Protein AF-A0A2P5BLY5-F1 (afdb_monomer_lite)

Structure (mmCIF, N/CA/C/O backbone):
data_AF-A0A2P5BLY5-F1
#
_entry.id   AF-A0A2P5BLY5-F1
#
loop_
_atom_site.group_PDB
_atom_site.id
_atom_site.type_symbol
_atom_site.label_atom_id
_atom_site.label_alt_id
_atom_site.label_comp_id
_atom_site.label_asym_id
_atom_site.label_entity_id
_atom_site.label_seq_id
_atom_site.pdbx_PDB_ins_code
_atom_site.Cartn_x
_atom_site.Cartn_y
_atom_site.Cartn_z
_atom_site.occupancy
_atom_site.B_iso_or_equiv
_atom_site.auth_seq_id
_atom_site.auth_comp_id
_atom_site.auth_asym_id
_atom_site.auth_atom_id
_atom_site.pdbx_PDB_model_num
ATOM 1 N N . MET A 1 1 ? -3.829 31.635 37.266 1.00 43.28 1 MET A N 1
ATOM 2 C CA . MET A 1 1 ? -4.985 32.259 36.581 1.00 43.28 1 MET A CA 1
ATOM 3 C C . MET A 1 1 ? -4.513 33.632 36.149 1.00 43.28 1 MET A C 1
ATOM 5 O O . MET A 1 1 ? -4.074 34.366 37.012 1.00 43.28 1 MET A O 1
ATOM 9 N N . VAL A 1 2 ? -4.413 33.990 34.878 1.00 35.94 2 VAL A N 1
ATOM 10 C CA . VAL A 1 2 ? -5.193 33.624 33.690 1.00 35.94 2 VAL A CA 1
ATOM 11 C C . VAL A 1 2 ? -4.276 33.719 32.463 1.00 35.94 2 VAL A C 1
ATOM 13 O O . VAL A 1 2 ? -3.414 34.590 32.409 1.00 35.94 2 VAL A O 1
ATOM 16 N N . GLN A 1 3 ? -4.451 32.799 31.514 1.00 36.69 3 GLN A N 1
ATOM 17 C CA . GLN A 1 3 ? -3.892 32.904 30.166 1.00 36.69 3 GLN A CA 1
ATOM 18 C C . GLN A 1 3 ? -4.723 33.927 29.380 1.00 36.69 3 GLN A C 1
ATOM 20 O O . GLN A 1 3 ? -5.944 33.939 29.535 1.00 36.69 3 GLN A O 1
ATOM 25 N N . GLN A 1 4 ? -4.096 34.731 28.523 1.00 38.38 4 GLN A N 1
ATOM 26 C CA . GLN A 1 4 ? -4.787 35.363 27.399 1.00 38.38 4 GLN A CA 1
ATOM 27 C C . GLN A 1 4 ? -4.043 35.000 26.116 1.00 38.38 4 GLN A C 1
ATOM 29 O O . GLN A 1 4 ? -2.833 35.185 26.012 1.00 38.38 4 GLN A O 1
ATOM 34 N N . GLN A 1 5 ? -4.798 34.384 25.211 1.00 40.66 5 GLN A N 1
ATOM 35 C CA . GLN A 1 5 ? -4.430 34.066 23.842 1.00 40.66 5 GLN A CA 1
ATOM 36 C C . GLN A 1 5 ? -4.418 35.364 23.034 1.00 40.66 5 GLN A C 1
ATOM 38 O O . GLN A 1 5 ? -5.320 36.183 23.198 1.00 40.66 5 GLN A O 1
ATOM 43 N N . GLU A 1 6 ? -3.456 35.513 22.130 1.00 41.53 6 GLU A N 1
ATOM 44 C CA . GLU A 1 6 ? -3.572 36.449 21.017 1.00 41.53 6 GLU A CA 1
ATOM 45 C C . GLU A 1 6 ? -3.348 35.650 19.735 1.00 41.53 6 GLU A C 1
ATOM 47 O O . GLU A 1 6 ? -2.268 35.128 19.460 1.00 41.53 6 GLU A O 1
ATOM 52 N N . GLU A 1 7 ? -4.460 35.442 19.040 1.00 47.50 7 GLU A N 1
ATOM 53 C CA . GLU A 1 7 ? -4.545 34.904 17.694 1.00 47.50 7 GLU A CA 1
ATOM 54 C C . GLU A 1 7 ? -3.811 35.871 16.753 1.00 47.50 7 GLU A C 1
ATOM 56 O O . GLU A 1 7 ? -4.166 37.046 16.684 1.00 47.50 7 GLU A O 1
ATOM 61 N N . VAL A 1 8 ? -2.804 35.402 16.016 1.00 36.31 8 VAL A N 1
ATOM 62 C CA . VAL A 1 8 ? -2.312 36.129 14.842 1.00 36.31 8 VAL A CA 1
ATOM 63 C C . VAL A 1 8 ? -2.466 35.226 13.629 1.00 36.31 8 VAL A C 1
ATOM 65 O O . VAL A 1 8 ? -1.712 34.282 13.402 1.00 36.31 8 VAL A O 1
ATOM 68 N N . SER A 1 9 ? -3.534 35.515 12.893 1.00 50.62 9 SER A N 1
ATOM 69 C CA . SER A 1 9 ? -3.799 35.046 11.542 1.00 50.62 9 SER A CA 1
ATOM 70 C C . SER A 1 9 ? -2.610 35.408 10.650 1.00 50.62 9 SER A C 1
ATOM 72 O O . SER A 1 9 ? -2.432 36.570 10.290 1.00 50.62 9 SER A O 1
ATOM 74 N N . SER A 1 10 ? -1.772 34.428 10.312 1.00 54.25 10 SER A N 1
ATOM 75 C CA . SER A 1 10 ? -0.766 34.589 9.265 1.00 54.25 10 SER A CA 1
ATOM 76 C C . SER A 1 10 ? -1.461 34.453 7.913 1.00 54.25 10 SER A C 1
ATOM 78 O O . SER A 1 10 ? -1.802 33.350 7.486 1.00 54.25 10 SER A O 1
ATOM 80 N N . GLU A 1 11 ? -1.714 35.588 7.275 1.00 54.94 11 GLU A N 1
ATOM 81 C CA . GLU A 1 11 ? -2.240 35.682 5.917 1.00 54.94 11 GLU A CA 1
ATOM 82 C C . GLU A 1 11 ? -1.243 35.027 4.944 1.00 54.94 11 GLU A C 1
ATOM 84 O O . GLU A 1 11 ? -0.151 35.545 4.715 1.00 54.94 11 GLU A O 1
ATOM 89 N N . ALA A 1 12 ? -1.579 33.840 4.429 1.00 55.44 12 ALA A N 1
ATOM 90 C CA . ALA A 1 12 ? -0.782 33.169 3.408 1.00 55.44 12 ALA A CA 1
ATOM 91 C C . ALA A 1 12 ? -0.967 33.919 2.081 1.00 55.44 12 ALA A C 1
ATOM 93 O O . ALA A 1 12 ? -2.063 33.918 1.513 1.00 55.44 12 ALA A O 1
ATOM 94 N N . SER A 1 13 ? 0.085 34.599 1.614 1.00 50.19 13 SER A N 1
ATOM 95 C CA . SER A 1 13 ? 0.085 35.232 0.293 1.00 50.19 13 SER A CA 1
ATOM 96 C C . SER A 1 13 ? -0.160 34.168 -0.775 1.00 50.19 13 SER A C 1
ATOM 98 O O . SER A 1 13 ? 0.402 33.080 -0.713 1.00 50.19 13 SER A O 1
ATOM 100 N N . ILE A 1 14 ? -0.974 34.493 -1.773 1.00 56.12 14 ILE A N 1
ATOM 101 C CA . ILE A 1 14 ? -1.286 33.650 -2.941 1.00 56.12 14 ILE A CA 1
ATOM 102 C C . ILE A 1 14 ? -0.044 33.117 -3.678 1.00 56.12 14 ILE A C 1
ATOM 104 O O . ILE A 1 14 ? -0.141 32.081 -4.333 1.00 56.12 14 ILE A O 1
ATOM 108 N N . ASP A 1 15 ? 1.109 33.774 -3.536 1.00 55.00 15 ASP A N 1
ATOM 109 C CA . ASP A 1 15 ? 2.392 33.316 -4.084 1.00 55.00 15 ASP A CA 1
ATOM 110 C C . ASP A 1 15 ? 2.954 32.065 -3.362 1.00 55.00 15 ASP A C 1
ATOM 112 O O . ASP A 1 15 ? 3.659 31.274 -3.978 1.00 55.00 15 ASP A O 1
ATOM 116 N N . ASP A 1 16 ? 2.577 31.814 -2.099 1.00 56.31 16 ASP A N 1
ATOM 117 C CA . ASP A 1 16 ? 2.947 30.619 -1.302 1.00 56.31 16 ASP A CA 1
ATOM 118 C C . ASP A 1 16 ? 2.173 29.352 -1.729 1.00 56.31 16 ASP A C 1
ATOM 120 O O . ASP A 1 16 ? 2.400 28.246 -1.240 1.00 56.31 16 ASP A O 1
ATOM 124 N N . LEU A 1 17 ? 1.221 29.503 -2.656 1.00 59.03 17 LEU A N 1
ATOM 125 C CA . LEU A 1 17 ? 0.379 28.416 -3.146 1.00 59.03 17 LEU A CA 1
ATOM 126 C C . LEU A 1 17 ? 0.811 27.879 -4.518 1.00 59.03 17 LEU A C 1
ATOM 128 O O . LEU A 1 17 ? 0.145 26.958 -5.000 1.00 59.03 17 LEU A O 1
ATOM 132 N N . ASP A 1 18 ? 1.872 28.397 -5.166 1.00 63.50 18 ASP A N 1
ATOM 133 C CA . ASP A 1 18 ? 2.361 27.796 -6.421 1.00 63.50 18 ASP A CA 1
ATOM 134 C C . ASP A 1 18 ? 3.086 26.469 -6.119 1.00 63.50 18 ASP A C 1
ATOM 136 O O . ASP A 1 18 ? 4.200 26.468 -5.592 1.00 63.50 18 ASP A O 1
ATOM 140 N N . PRO A 1 19 ? 2.524 25.305 -6.504 1.00 59.69 19 PRO A N 1
ATOM 141 C CA . PRO A 1 19 ? 3.113 24.002 -6.190 1.00 59.69 19 PRO A CA 1
ATOM 142 C C . PRO A 1 19 ? 4.460 23.749 -6.882 1.00 59.69 19 PRO A C 1
ATOM 144 O O . PRO A 1 19 ? 5.101 22.726 -6.628 1.00 59.69 19 PRO A O 1
ATOM 147 N N . ARG A 1 20 ? 4.856 24.617 -7.821 1.00 67.50 20 ARG A N 1
ATOM 148 C CA . ARG A 1 20 ? 6.087 24.49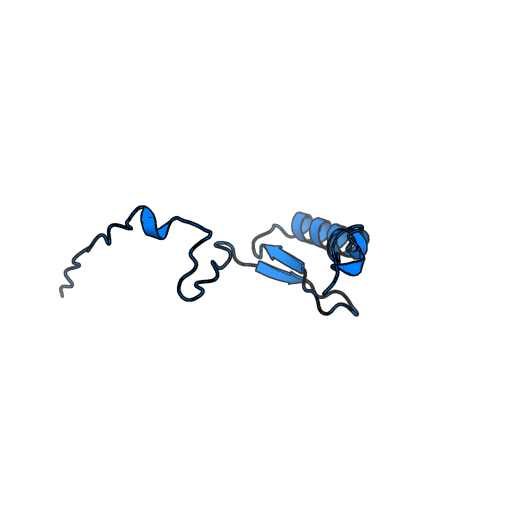7 -8.610 1.00 67.50 20 ARG A CA 1
ATOM 149 C C . ARG A 1 20 ? 7.262 25.243 -7.985 1.00 67.50 20 ARG A C 1
ATOM 151 O O . ARG A 1 20 ? 8.398 24.892 -8.29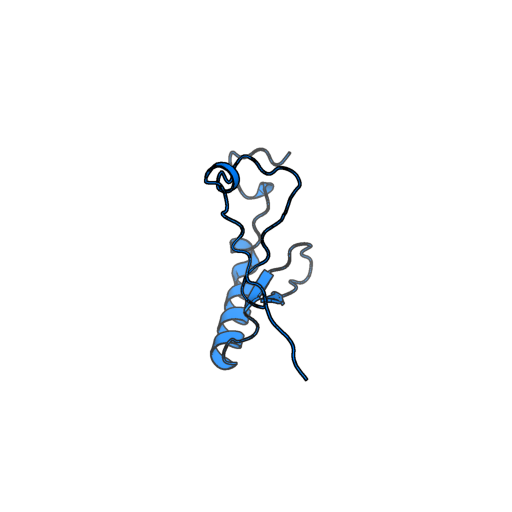6 1.00 67.50 20 ARG A O 1
ATOM 158 N N . GLU A 1 21 ? 7.018 26.209 -7.100 1.00 58.03 21 GLU A N 1
ATOM 159 C CA . GLU A 1 21 ? 8.064 26.958 -6.401 1.00 58.03 21 GLU A CA 1
ATOM 160 C C . GLU A 1 21 ? 8.187 26.462 -4.955 1.00 58.03 21 GLU A C 1
ATOM 162 O O . GLU A 1 21 ? 7.724 27.064 -3.996 1.00 58.03 21 GLU A O 1
ATOM 167 N N . ILE A 1 22 ? 8.803 25.291 -4.794 1.00 57.41 22 ILE A N 1
ATOM 168 C CA . ILE A 1 22 ? 9.163 24.758 -3.475 1.00 57.41 22 ILE A CA 1
ATOM 169 C C . ILE A 1 22 ? 10.491 25.380 -3.043 1.00 57.41 22 ILE A C 1
ATOM 171 O O . ILE A 1 22 ? 11.551 24.771 -3.219 1.00 57.41 22 ILE A O 1
ATOM 175 N N . ASP A 1 23 ? 10.445 26.571 -2.448 1.00 57.28 23 ASP A N 1
ATOM 176 C CA . ASP A 1 23 ? 11.561 27.025 -1.624 1.00 57.28 23 ASP A CA 1
ATOM 177 C C . ASP A 1 23 ? 11.639 26.104 -0.390 1.00 57.28 23 ASP A C 1
ATOM 179 O O . ASP A 1 23 ? 10.681 25.923 0.363 1.00 57.28 23 ASP A O 1
ATOM 183 N N . GLY A 1 24 ? 12.753 25.392 -0.228 1.00 58.97 24 GLY A N 1
ATOM 184 C CA . GLY A 1 24 ? 13.058 24.707 1.030 1.00 58.97 24 GLY A CA 1
ATOM 185 C C . GLY A 1 24 ? 12.110 23.592 1.514 1.00 58.97 24 GLY A C 1
ATOM 186 O O . GLY A 1 24 ? 12.025 23.358 2.713 1.00 58.97 24 GLY A O 1
ATOM 187 N N . LYS A 1 25 ? 11.473 22.816 0.627 1.00 58.91 25 LYS A N 1
ATOM 188 C CA . LYS A 1 25 ? 11.095 21.403 0.884 1.00 58.91 25 LYS A CA 1
ATOM 189 C C . LYS A 1 25 ? 10.266 21.127 2.160 1.00 58.91 25 LYS A C 1
ATOM 191 O O . LYS A 1 25 ? 10.591 20.203 2.913 1.00 58.91 25 LYS A O 1
ATOM 196 N N . VAL A 1 26 ? 9.127 21.788 2.362 1.00 58.28 26 VAL A N 1
ATOM 197 C CA . VAL A 1 26 ? 8.093 21.214 3.243 1.00 58.28 26 VAL A CA 1
ATOM 198 C C . VAL A 1 26 ? 7.344 20.140 2.456 1.00 58.28 26 VAL A C 1
ATOM 200 O O . VAL A 1 26 ? 6.384 20.405 1.743 1.00 58.28 26 VAL A O 1
ATOM 203 N N . LYS A 1 27 ? 7.809 18.887 2.554 1.00 62.78 27 LYS A N 1
ATOM 204 C CA . LYS A 1 27 ? 7.025 17.742 2.073 1.00 62.78 27 LYS A CA 1
ATOM 205 C C . LYS A 1 27 ? 5.757 17.669 2.918 1.00 62.78 27 LYS A C 1
ATOM 207 O O . LYS A 1 27 ? 5.837 17.324 4.099 1.00 62.78 27 LYS A O 1
ATOM 212 N N . THR A 1 28 ? 4.612 17.986 2.327 1.00 68.00 28 THR A N 1
ATOM 213 C CA . THR A 1 28 ? 3.308 17.785 2.955 1.00 68.00 28 THR A CA 1
ATOM 214 C C . THR A 1 28 ? 3.199 16.331 3.404 1.00 68.00 28 THR A C 1
ATOM 216 O O . THR A 1 28 ? 3.355 15.390 2.621 1.00 68.00 28 THR A O 1
ATOM 219 N N . LYS A 1 29 ? 3.024 16.131 4.712 1.00 73.19 29 LYS A N 1
ATOM 220 C CA . LYS A 1 29 ? 2.723 14.805 5.248 1.00 73.19 29 LYS A CA 1
ATOM 221 C C . LYS A 1 29 ? 1.252 14.503 4.969 1.00 73.19 29 LYS A C 1
ATOM 223 O O . LYS A 1 29 ? 0.443 15.433 4.964 1.00 73.19 29 LYS A O 1
ATOM 228 N N . PRO A 1 30 ? 0.890 13.226 4.768 1.00 77.44 30 PRO A N 1
ATOM 229 C CA . PRO A 1 30 ? -0.509 12.833 4.783 1.00 77.44 30 PRO A CA 1
ATOM 230 C C . PRO A 1 30 ? -1.181 13.363 6.054 1.00 77.44 30 PRO A C 1
ATOM 232 O O . PRO A 1 30 ? -0.633 13.221 7.146 1.00 77.44 30 PRO A O 1
ATOM 235 N N . ILE A 1 31 ? -2.350 13.986 5.897 1.00 79.62 31 ILE A N 1
ATOM 236 C CA . ILE A 1 31 ? -3.177 14.460 7.021 1.00 79.62 31 ILE A CA 1
ATOM 237 C C . ILE A 1 31 ? -3.695 13.262 7.839 1.00 79.62 31 ILE A C 1
ATOM 239 O O . ILE A 1 31 ? -4.005 13.387 9.021 1.00 79.62 31 ILE A O 1
ATOM 243 N N . GLU A 1 32 ? -3.785 12.090 7.208 1.00 84.19 32 GLU A N 1
ATOM 244 C CA . GLU A 1 32 ? -4.255 10.853 7.820 1.00 84.19 32 GLU A CA 1
ATOM 245 C C . GLU A 1 32 ? -3.100 9.988 8.342 1.00 84.19 32 GLU A C 1
ATOM 247 O O . GLU A 1 32 ? -2.048 9.883 7.709 1.00 84.19 32 GLU A O 1
ATOM 252 N N . ASP A 1 33 ? -3.333 9.306 9.467 1.00 87.62 33 ASP A N 1
ATOM 253 C CA . ASP A 1 33 ? -2.411 8.308 10.010 1.00 87.62 33 ASP A CA 1
ATOM 254 C C . ASP A 1 33 ? -2.349 7.082 9.090 1.00 87.62 33 ASP A C 1
ATOM 256 O O . ASP A 1 33 ? -3.383 6.472 8.785 1.00 87.62 33 ASP A O 1
ATOM 260 N N . LEU A 1 34 ? -1.135 6.691 8.697 1.00 89.94 34 LEU A N 1
ATOM 261 C CA . LEU A 1 34 ? -0.878 5.54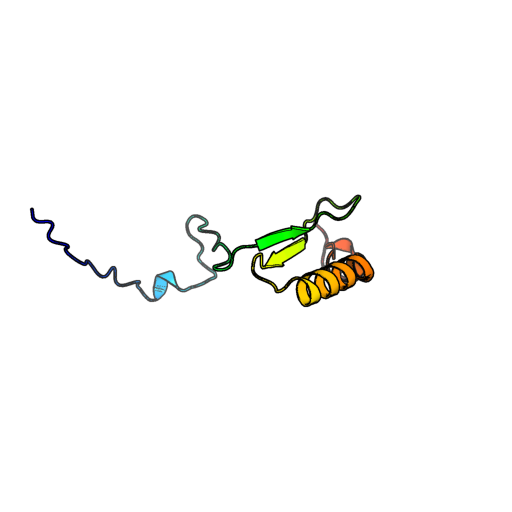6 7.826 1.00 89.94 34 LEU A CA 1
ATOM 262 C C . LEU A 1 34 ? -0.015 4.484 8.526 1.00 89.94 34 LEU A C 1
ATOM 264 O O . LEU A 1 34 ? 0.900 4.821 9.273 1.00 89.94 34 LEU A O 1
ATOM 268 N N . GLU A 1 35 ? -0.289 3.213 8.247 1.00 88.88 35 GLU A N 1
ATOM 269 C CA . GLU A 1 35 ? 0.542 2.064 8.610 1.00 88.88 35 GLU A CA 1
ATOM 270 C C . GLU A 1 35 ? 1.280 1.522 7.382 1.00 88.88 35 GLU A C 1
ATOM 272 O O . GLU A 1 35 ? 0.751 1.524 6.267 1.00 88.88 35 GLU A O 1
ATOM 277 N N . ASP A 1 36 ? 2.505 1.048 7.604 1.00 88.25 36 ASP A N 1
ATOM 278 C CA . ASP A 1 36 ? 3.361 0.481 6.569 1.00 88.25 36 ASP A CA 1
ATOM 279 C C . ASP A 1 36 ? 3.012 -0.997 6.321 1.00 88.25 36 ASP A C 1
ATOM 281 O O . ASP A 1 36 ? 3.001 -1.830 7.227 1.00 88.25 36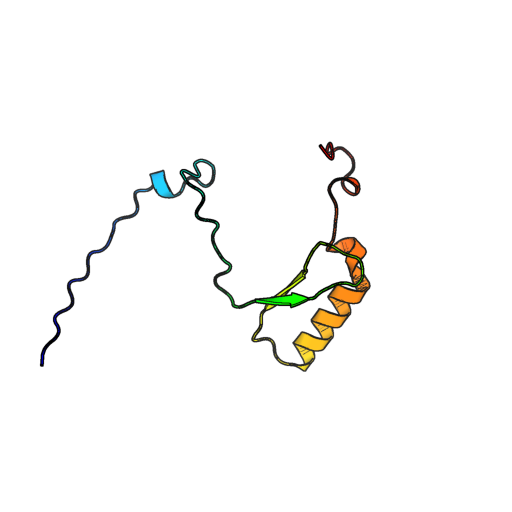 ASP A O 1
ATOM 285 N N . LEU A 1 37 ? 2.777 -1.328 5.056 1.00 84.81 37 LEU A N 1
ATOM 286 C CA . LEU A 1 37 ? 2.676 -2.678 4.524 1.00 84.81 37 LEU A CA 1
ATOM 287 C C . LEU A 1 37 ? 3.987 -3.003 3.814 1.00 84.81 37 LEU A C 1
ATOM 289 O O . LEU A 1 37 ? 4.249 -2.547 2.696 1.00 84.81 37 LEU A O 1
ATOM 293 N N . THR A 1 38 ? 4.818 -3.802 4.472 1.00 76.44 38 THR A N 1
ATOM 294 C CA . THR A 1 38 ? 6.011 -4.371 3.855 1.00 76.44 38 THR A CA 1
ATOM 295 C C . THR A 1 38 ? 5.623 -5.484 2.887 1.00 76.44 38 THR A C 1
ATOM 297 O O . THR A 1 38 ? 4.769 -6.328 3.174 1.00 76.44 38 THR A O 1
ATOM 300 N N . SER A 1 39 ? 6.262 -5.468 1.722 1.00 71.00 39 SER A N 1
ATOM 301 C CA . SER A 1 39 ? 6.231 -6.565 0.763 1.00 71.00 39 SER A CA 1
ATOM 302 C C . SER A 1 39 ? 7.584 -7.256 0.779 1.00 71.00 39 SER A C 1
ATOM 304 O O . SER A 1 39 ? 8.617 -6.590 0.682 1.00 71.00 39 SER A O 1
ATOM 306 N N . ASP A 1 40 ? 7.580 -8.582 0.865 1.00 65.88 40 ASP A N 1
ATOM 307 C CA . ASP A 1 40 ? 8.803 -9.378 0.896 1.00 65.88 40 ASP A CA 1
ATOM 308 C C . ASP A 1 40 ? 9.611 -9.139 -0.392 1.00 65.88 40 ASP A C 1
ATOM 310 O O . ASP A 1 40 ? 9.115 -9.329 -1.501 1.00 65.88 40 ASP A O 1
ATOM 314 N N . GLY A 1 41 ? 10.846 -8.646 -0.247 1.00 66.62 41 GLY A N 1
ATOM 315 C CA . GLY A 1 41 ? 11.777 -8.404 -1.360 1.00 66.62 41 GLY A CA 1
ATOM 316 C C . GLY A 1 41 ? 11.703 -7.024 -2.032 1.00 66.62 41 GLY A C 1
ATOM 317 O O . GLY A 1 41 ? 12.533 -6.733 -2.890 1.00 66.62 41 GLY A O 1
ATOM 318 N N . SER A 1 42 ? 10.772 -6.153 -1.635 1.00 70.44 42 SER A N 1
ATOM 319 C CA . SER A 1 42 ? 10.628 -4.796 -2.183 1.00 70.44 42 SER A CA 1
ATOM 320 C C . SER A 1 42 ? 11.251 -3.744 -1.257 1.00 70.44 42 SER A C 1
ATOM 322 O O . SER A 1 42 ? 10.991 -3.730 -0.057 1.00 70.44 42 SER A O 1
ATOM 324 N N . THR A 1 43 ? 12.020 -2.799 -1.813 1.00 74.12 43 THR A N 1
ATOM 325 C CA . THR A 1 43 ? 12.457 -1.586 -1.087 1.00 74.12 43 THR A CA 1
ATOM 326 C C . THR A 1 43 ? 11.347 -0.539 -0.962 1.00 74.12 43 THR A C 1
ATOM 328 O O . THR A 1 43 ? 11.486 0.433 -0.219 1.00 74.12 43 THR A O 1
ATOM 331 N N . LYS A 1 44 ? 10.240 -0.718 -1.693 1.00 76.94 44 LYS A N 1
ATOM 332 C CA . LYS A 1 44 ? 9.061 0.146 -1.652 1.00 76.94 44 LYS A CA 1
ATOM 333 C C . LYS A 1 44 ? 8.074 -0.349 -0.600 1.00 76.94 44 LYS A C 1
ATOM 335 O O . LYS A 1 44 ? 7.880 -1.552 -0.424 1.00 76.94 44 LYS A O 1
ATOM 340 N N . VAL A 1 45 ? 7.432 0.606 0.061 1.00 82.50 45 VAL A N 1
ATOM 341 C CA . VAL A 1 45 ? 6.472 0.375 1.141 1.00 82.50 45 VAL A CA 1
ATOM 342 C C . VAL A 1 45 ? 5.111 0.886 0.690 1.00 82.50 45 VAL A C 1
ATOM 344 O O . VAL A 1 45 ? 4.993 2.038 0.268 1.00 82.50 45 VAL A O 1
ATOM 347 N N . LEU A 1 46 ? 4.090 0.034 0.779 1.00 87.12 46 LEU A N 1
ATOM 348 C CA . LEU A 1 46 ? 2.701 0.459 0.630 1.00 87.12 46 LEU A CA 1
ATOM 349 C C . LEU A 1 46 ? 2.192 0.963 1.971 1.00 87.12 46 LEU A C 1
ATOM 351 O O . LEU A 1 46 ? 2.623 0.493 3.017 1.00 87.12 46 LEU A O 1
ATOM 355 N N . ARG A 1 47 ? 1.272 1.920 1.951 1.00 88.25 47 ARG A N 1
ATOM 356 C CA . ARG A 1 47 ? 0.712 2.501 3.167 1.00 88.25 47 ARG A CA 1
ATOM 357 C C . ARG A 1 47 ? -0.799 2.498 3.112 1.00 88.25 47 ARG A C 1
ATOM 359 O O . ARG A 1 47 ? -1.371 2.916 2.110 1.00 88.25 47 ARG A O 1
ATOM 366 N N . VAL A 1 48 ? -1.434 2.052 4.187 1.00 89.62 48 VAL A N 1
ATOM 367 C CA . VAL A 1 48 ? -2.894 2.091 4.348 1.00 89.62 48 VAL A CA 1
ATOM 368 C C . VAL A 1 48 ? -3.255 2.862 5.602 1.00 89.62 48 VAL A C 1
ATOM 370 O O . VAL A 1 48 ? -2.448 3.010 6.511 1.00 89.62 48 VAL A O 1
ATOM 373 N N . ARG A 1 49 ? -4.464 3.410 5.648 1.00 89.31 49 ARG A N 1
ATOM 374 C CA . ARG A 1 49 ? -4.916 4.207 6.786 1.00 89.31 49 ARG A CA 1
ATOM 375 C C . ARG A 1 49 ? -5.064 3.346 8.046 1.00 89.31 49 ARG A C 1
ATOM 377 O O . ARG A 1 49 ? -5.704 2.302 8.001 1.00 89.31 49 ARG A O 1
ATOM 384 N N . VAL A 1 50 ? -4.575 3.844 9.184 1.00 83.44 50 VAL A N 1
ATOM 385 C CA . VAL A 1 50 ? -4.562 3.124 10.478 1.00 83.44 50 VAL A CA 1
ATOM 386 C C . VAL A 1 50 ? -5.968 2.833 11.020 1.00 83.44 50 VAL A C 1
ATOM 388 O O . VAL A 1 50 ? -6.191 1.828 11.683 1.00 83.44 50 VAL A O 1
ATOM 391 N N . LYS A 1 51 ? -6.946 3.707 10.757 1.00 86.38 51 LYS A N 1
ATOM 392 C CA . LYS A 1 51 ? -8.291 3.653 11.368 1.00 86.38 51 LYS A CA 1
ATOM 393 C C . LYS A 1 51 ? -9.343 2.960 10.489 1.00 86.38 51 LYS A C 1
ATOM 395 O 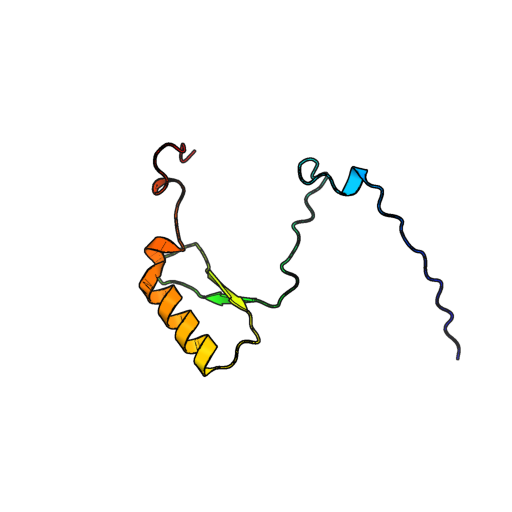O . LYS A 1 51 ? -10.495 3.388 10.457 1.00 86.38 51 LYS A O 1
ATOM 400 N N . LEU A 1 52 ? -8.957 1.923 9.746 1.00 88.19 52 LEU A N 1
ATOM 401 C CA . LEU A 1 52 ? -9.899 1.101 8.978 1.00 88.19 52 LEU A CA 1
ATOM 402 C C . LEU A 1 52 ? -10.552 0.037 9.873 1.00 88.19 52 LEU A C 1
ATOM 404 O O . LEU A 1 52 ? -9.905 -0.523 10.752 1.00 88.19 52 LEU A O 1
ATOM 408 N N . GLN A 1 53 ? -11.833 -0.271 9.642 1.00 93.75 53 GLN A N 1
ATOM 409 C CA . GLN A 1 53 ? -12.491 -1.387 10.333 1.00 93.75 53 GLN A CA 1
ATOM 410 C C . GLN A 1 53 ? -11.845 -2.718 9.924 1.00 93.75 53 GLN A C 1
ATOM 412 O O . GLN A 1 53 ? -11.622 -2.940 8.735 1.00 93.75 53 GLN A O 1
ATOM 417 N N . GLU A 1 54 ? -11.603 -3.620 10.879 1.00 92.25 54 GLU A N 1
ATOM 418 C CA . GLU A 1 54 ? -10.815 -4.848 10.660 1.00 92.25 54 GLU A CA 1
ATOM 419 C C . GLU A 1 54 ? -11.233 -5.701 9.446 1.00 92.25 54 GLU A C 1
ATOM 421 O O . GLU A 1 54 ? -10.354 -6.064 8.665 1.00 92.25 54 GLU A O 1
ATOM 426 N N . PRO A 1 55 ? -12.528 -5.978 9.183 1.00 94.75 55 PRO A N 1
ATOM 427 C CA . PRO A 1 55 ? -1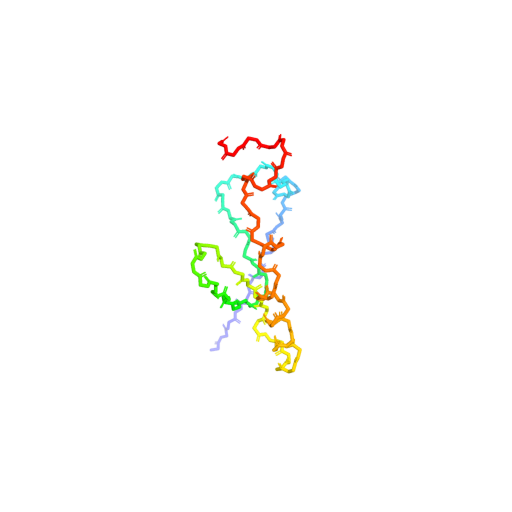2.906 -6.762 8.005 1.00 94.75 55 PRO A CA 1
ATOM 428 C C . PRO A 1 55 ? -12.521 -6.077 6.686 1.00 94.75 55 PRO A C 1
ATOM 430 O O . PRO A 1 55 ? -12.037 -6.723 5.758 1.00 94.75 55 PRO A O 1
ATOM 433 N N . MET A 1 56 ? -12.698 -4.754 6.619 1.00 94.31 56 MET A N 1
ATOM 434 C CA . MET A 1 56 ? -12.334 -3.945 5.455 1.00 94.31 56 MET A CA 1
ATOM 435 C C . MET A 1 56 ? -10.816 -3.852 5.312 1.00 94.31 56 MET A C 1
ATOM 437 O O . MET A 1 56 ? -10.281 -4.006 4.217 1.00 94.31 56 MET A O 1
ATOM 441 N N . ARG A 1 57 ? -10.117 -3.633 6.429 1.00 93.25 57 ARG A N 1
ATOM 442 C CA . ARG A 1 57 ? -8.659 -3.578 6.486 1.00 93.25 57 ARG A CA 1
ATOM 443 C C . ARG A 1 57 ? -8.049 -4.880 5.976 1.00 93.25 57 ARG A C 1
ATOM 445 O O . ARG A 1 57 ? -7.208 -4.839 5.085 1.00 93.25 57 ARG A O 1
ATOM 452 N N . ALA A 1 58 ? -8.505 -6.027 6.474 1.00 92.56 58 ALA A N 1
ATOM 453 C CA . ALA A 1 58 ? -8.018 -7.335 6.045 1.00 92.56 58 ALA A CA 1
ATOM 454 C C . ALA A 1 58 ? -8.256 -7.576 4.545 1.00 92.56 58 ALA A C 1
ATOM 456 O O . ALA A 1 58 ? -7.341 -8.008 3.840 1.00 92.56 58 ALA A O 1
ATOM 457 N N . ALA A 1 59 ? -9.450 -7.242 4.044 1.00 95.06 59 ALA A N 1
ATOM 458 C CA . ALA A 1 59 ? -9.773 -7.356 2.623 1.00 95.06 59 ALA A CA 1
ATOM 459 C C . ALA A 1 59 ? -8.871 -6.463 1.754 1.00 95.06 59 ALA A C 1
ATOM 461 O O . ALA A 1 59 ? -8.317 -6.929 0.759 1.00 95.06 59 ALA A O 1
ATOM 462 N N . LEU A 1 60 ? -8.664 -5.207 2.162 1.00 93.00 60 LEU A N 1
ATOM 463 C CA . LEU A 1 60 ? -7.803 -4.257 1.459 1.00 93.00 60 LEU A CA 1
ATOM 464 C C . LEU A 1 60 ? -6.341 -4.713 1.455 1.00 93.00 60 LEU A C 1
ATOM 466 O O . LEU A 1 60 ? -5.696 -4.705 0.411 1.00 93.00 60 LEU A O 1
ATOM 470 N N . VAL A 1 61 ? -5.819 -5.145 2.604 1.00 90.44 61 VAL A N 1
ATOM 471 C CA . VAL A 1 61 ? -4.441 -5.637 2.716 1.00 90.44 61 VAL A CA 1
ATOM 472 C C . VAL A 1 61 ? -4.235 -6.870 1.842 1.00 90.44 61 VAL A C 1
ATOM 474 O O . VAL A 1 61 ? -3.229 -6.950 1.138 1.00 90.44 61 VAL A O 1
ATOM 477 N N . SER A 1 62 ? -5.186 -7.807 1.845 1.00 92.50 62 SER A N 1
ATOM 478 C CA . SER A 1 62 ? -5.133 -8.979 0.968 1.00 92.50 62 SER A CA 1
ATOM 479 C C . SER A 1 62 ? -5.123 -8.564 -0.501 1.00 92.50 62 SER A C 1
ATOM 481 O O . SER A 1 62 ? -4.282 -9.037 -1.258 1.00 92.50 62 SER A O 1
ATOM 483 N N . PHE A 1 63 ? -6.014 -7.652 -0.898 1.00 93.06 63 PHE A N 1
ATOM 484 C CA . PHE A 1 63 ? -6.097 -7.160 -2.270 1.00 93.06 63 PHE A CA 1
ATOM 485 C C . PHE A 1 63 ? -4.790 -6.499 -2.727 1.00 93.06 63 PHE A C 1
ATOM 487 O O . PHE A 1 63 ? -4.278 -6.829 -3.794 1.00 93.06 63 PHE A O 1
ATOM 494 N N . LEU A 1 64 ? -4.214 -5.615 -1.908 1.00 90.81 64 LEU A N 1
ATOM 495 C CA . LEU A 1 64 ? -2.960 -4.931 -2.229 1.00 90.81 64 LEU A CA 1
ATOM 496 C C . LEU A 1 64 ? -1.790 -5.914 -2.355 1.00 90.81 64 LEU A C 1
ATOM 498 O O . LEU A 1 64 ? -1.004 -5.806 -3.290 1.00 90.81 64 LEU A O 1
ATOM 502 N N . LYS A 1 65 ? -1.700 -6.902 -1.455 1.00 87.12 65 LYS A N 1
ATOM 503 C CA . LYS A 1 65 ? -0.657 -7.940 -1.501 1.00 87.12 65 LYS A CA 1
ATOM 504 C C . LYS A 1 65 ? -0.786 -8.867 -2.711 1.00 87.12 65 LYS A C 1
ATOM 506 O O . LYS A 1 65 ? 0.226 -9.329 -3.224 1.00 87.12 65 LYS A O 1
ATOM 511 N N . SER A 1 66 ? -2.003 -9.137 -3.177 1.00 90.50 66 SER A N 1
ATOM 512 C CA . SER A 1 66 ? -2.231 -9.965 -4.368 1.00 90.50 66 SER A CA 1
ATOM 513 C C . SER A 1 66 ? -1.939 -9.249 -5.691 1.00 90.50 66 SER A C 1
ATOM 515 O O . SER A 1 66 ? -1.847 -9.928 -6.705 1.00 90.50 66 SER A O 1
ATOM 517 N N . ASN A 1 67 ? -1.801 -7.917 -5.692 1.00 89.69 67 ASN A N 1
ATOM 518 C CA . ASN A 1 67 ? -1.638 -7.095 -6.901 1.00 89.69 67 ASN A CA 1
ATOM 519 C C . ASN A 1 67 ? -0.437 -6.136 -6.784 1.00 89.69 67 ASN A C 1
ATOM 521 O O . ASN A 1 67 ? -0.488 -4.983 -7.219 1.00 89.69 67 ASN A O 1
ATOM 525 N N . LEU A 1 68 ? 0.635 -6.571 -6.119 1.00 85.12 68 LEU A N 1
ATOM 526 C CA . LEU A 1 68 ? 1.811 -5.729 -5.865 1.00 85.12 68 LEU A CA 1
ATOM 527 C C . LEU A 1 68 ? 2.479 -5.249 -7.157 1.00 85.12 68 LEU A C 1
ATOM 529 O O . LEU A 1 68 ? 2.971 -4.129 -7.208 1.00 85.12 68 LEU A O 1
ATOM 533 N N . ASP A 1 69 ? 2.451 -6.064 -8.202 1.00 82.06 69 ASP A N 1
ATOM 534 C CA . ASP A 1 69 ? 2.927 -5.746 -9.548 1.00 82.06 69 ASP A CA 1
ATOM 535 C C . ASP A 1 69 ? 2.219 -4.534 -10.175 1.00 82.06 69 ASP A C 1
ATOM 537 O O . ASP A 1 69 ? 2.809 -3.840 -10.996 1.00 82.06 69 ASP A O 1
ATOM 541 N N . VAL A 1 70 ? 0.986 -4.230 -9.759 1.00 84.44 70 VAL A N 1
ATOM 542 C CA . VAL A 1 70 ? 0.235 -3.047 -10.211 1.00 84.44 70 VAL A CA 1
ATOM 543 C C . VAL A 1 70 ? 0.578 -1.808 -9.381 1.00 84.44 70 VAL A C 1
ATOM 545 O O . VAL A 1 70 ? 0.673 -0.703 -9.910 1.00 84.44 70 VAL A O 1
ATOM 548 N N . PHE A 1 71 ? 0.762 -1.970 -8.068 1.00 82.88 71 PHE A N 1
ATOM 549 C CA . PHE A 1 71 ? 0.931 -0.844 -7.137 1.00 82.88 71 PHE A CA 1
ATOM 550 C C . PHE A 1 71 ? 2.393 -0.487 -6.836 1.00 82.88 71 PHE A C 1
ATOM 552 O O . PHE A 1 71 ? 2.661 0.559 -6.244 1.00 82.88 71 PHE A O 1
ATOM 559 N N . ILE A 1 72 ? 3.348 -1.330 -7.234 1.00 82.38 72 ILE A N 1
ATOM 560 C CA . ILE A 1 72 ? 4.787 -1.165 -6.983 1.00 82.38 72 ILE A CA 1
ATOM 561 C C . ILE A 1 72 ? 5.537 -0.987 -8.312 1.00 82.38 72 ILE A C 1
ATOM 563 O O . ILE A 1 72 ? 6.596 -1.565 -8.533 1.00 82.38 72 ILE A O 1
ATOM 567 N N . TRP A 1 73 ? 5.017 -0.139 -9.205 1.00 81.06 73 TRP A N 1
ATOM 568 C CA . TRP A 1 73 ? 5.721 0.188 -10.447 1.00 81.06 73 TRP A CA 1
ATOM 569 C C . TRP A 1 73 ? 7.067 0.860 -10.175 1.00 81.06 73 TRP A C 1
ATOM 571 O O . TRP A 1 73 ? 7.217 1.770 -9.345 1.00 81.06 73 TRP A O 1
ATOM 581 N N . GLN A 1 74 ? 8.076 0.390 -10.886 1.00 77.31 74 GLN A N 1
ATOM 582 C CA . GLN A 1 74 ? 9.375 1.011 -11.039 1.00 77.31 74 GLN A CA 1
ATOM 583 C C . GLN A 1 74 ? 9.394 1.834 -12.327 1.00 77.31 74 GLN A C 1
ATOM 585 O O . GLN A 1 74 ? 8.581 1.639 -13.225 1.00 77.31 74 GLN A O 1
ATOM 590 N N . HIS A 1 75 ? 10.333 2.776 -12.433 1.00 78.69 75 HIS A N 1
ATOM 591 C CA . HIS A 1 75 ? 10.474 3.567 -13.660 1.00 78.69 75 HIS A CA 1
ATOM 592 C C . HIS A 1 75 ? 10.734 2.676 -14.886 1.00 78.69 75 HIS A C 1
ATOM 594 O O . HIS A 1 75 ? 10.290 3.005 -15.978 1.00 78.69 75 HIS A O 1
ATOM 600 N N . SER A 1 76 ? 11.386 1.524 -14.688 1.00 82.12 76 SER A N 1
ATOM 601 C CA . SER A 1 76 ? 11.592 0.497 -15.714 1.00 82.12 76 SER A CA 1
ATOM 602 C C . SER A 1 76 ? 10.301 -0.114 -16.260 1.00 82.12 76 SER A C 1
ATOM 604 O O . SER A 1 76 ? 10.311 -0.616 -17.379 1.00 82.12 76 SER A O 1
ATOM 606 N N . ASP A 1 77 ? 9.208 -0.070 -15.498 1.00 81.38 77 ASP A N 1
ATOM 607 C CA . ASP A 1 77 ? 7.923 -0.655 -15.891 1.00 81.38 77 ASP A CA 1
ATOM 608 C C . ASP A 1 77 ? 7.105 0.307 -16.771 1.00 81.38 77 ASP A C 1
ATOM 610 O O . ASP A 1 77 ? 6.131 -0.098 -17.407 1.00 81.38 77 ASP A O 1
ATOM 614 N N . ILE A 1 78 ? 7.506 1.585 -16.853 1.00 83.56 78 ILE A N 1
ATOM 615 C CA . ILE A 1 78 ? 6.815 2.613 -17.638 1.00 83.56 78 ILE A CA 1
ATOM 616 C C . ILE A 1 78 ? 7.517 2.798 -18.986 1.00 83.56 78 ILE A C 1
ATOM 618 O O . ILE A 1 78 ? 8.534 3.482 -19.110 1.00 83.56 78 ILE A O 1
ATOM 622 N N . VAL A 1 79 ? 6.933 2.211 -20.032 1.00 83.12 79 VAL A N 1
ATOM 623 C CA . VAL A 1 79 ? 7.443 2.319 -21.406 1.00 83.12 79 VAL A CA 1
ATOM 624 C C . VAL A 1 79 ? 7.474 3.783 -21.859 1.00 83.12 79 VAL A C 1
ATOM 626 O O . VAL A 1 79 ? 6.482 4.500 -21.760 1.00 83.12 79 VAL A O 1
ATOM 629 N N . GLY A 1 80 ? 8.612 4.220 -22.402 1.00 85.00 80 GLY A N 1
ATOM 630 C CA . GLY A 1 80 ? 8.788 5.570 -22.949 1.00 85.00 80 GLY A CA 1
ATOM 631 C C . GLY A 1 80 ? 9.260 6.623 -21.942 1.00 85.00 80 GLY A C 1
ATOM 632 O O . GLY A 1 80 ? 9.553 7.744 -22.355 1.00 85.00 80 GLY A O 1
ATOM 633 N N . ILE A 1 81 ? 9.400 6.276 -20.658 1.00 83.19 81 ILE A N 1
ATOM 634 C CA . ILE A 1 81 ? 10.083 7.110 -19.662 1.00 83.19 81 ILE A CA 1
ATOM 635 C C . ILE A 1 81 ? 11.502 6.569 -19.464 1.00 83.19 81 ILE A C 1
ATOM 637 O O . ILE A 1 81 ? 11.703 5.371 -19.282 1.00 83.19 81 ILE A O 1
ATOM 641 N N . ASN A 1 82 ? 12.504 7.450 -19.524 1.00 80.44 82 ASN A N 1
ATOM 642 C CA . ASN A 1 82 ? 13.878 7.066 -19.215 1.00 80.44 82 ASN A CA 1
ATOM 643 C C . ASN A 1 82 ? 13.982 6.748 -17.710 1.00 80.44 82 ASN A C 1
ATOM 645 O O . ASN A 1 82 ? 13.561 7.574 -16.898 1.00 80.44 82 ASN A O 1
ATOM 649 N N . PRO A 1 83 ? 14.517 5.583 -17.312 1.00 74.69 83 PRO A N 1
ATOM 650 C CA . PRO A 1 83 ? 14.660 5.230 -15.902 1.00 74.69 83 PRO A CA 1
ATOM 651 C C . PRO A 1 83 ? 15.762 6.003 -15.153 1.00 74.69 83 PRO A C 1
ATOM 653 O O . PRO A 1 83 ? 15.898 5.786 -13.949 1.00 74.69 83 PRO A O 1
ATOM 656 N N . ASN A 1 84 ? 16.526 6.869 -15.839 1.00 69.62 84 ASN A N 1
ATOM 657 C CA . ASN A 1 84 ? 17.647 7.650 -15.296 1.00 69.62 84 ASN A CA 1
ATOM 658 C C . ASN A 1 84 ? 17.337 9.142 -15.154 1.00 69.62 84 ASN A C 1
ATOM 660 O O . ASN A 1 84 ? 16.887 9.741 -16.159 1.00 69.62 84 ASN A O 1
#

Radius of gyration: 20.49 Å; chains: 1; bounding box: 31×46×60 Å

Sequence (84 aa):
MVQQQEEVSSEASIDDLDPREIDGKVKTKPIEDLEDLTSDGSTKVLRVRVKLQEPMRAALVSFLKSNLDVFIWQHSDIVGINPN

pLDDT: mean 73.72, std 16.75, range [35.94, 95.06]

Foldseek 3Di:
DDDDDDDDPDPDPPVNPPPVDDDPDPPDDPPFAWDWDDDPPDPDTDIDGPPDDVVVVVVVSVVCNVPVVPVVDQQVNDPPRDND

Secondary structure (DSSP, 8-state):
-------------GGGG-TT--SS---PPPSS-EEEEE-TT-S-EEEEETT--HHHHHHHHHHHHHTHHHHS--GGGSTTS---

Organism: Parasponia andersonii (NCBI:txid3476)